Protein AF-A0A1F5BJM6-F1 (afdb_monomer)

Solvent-accessible surface area (backbone atoms only — not comparable to full-atom values): 9789 Å² total; per-residue (Å²): 134,66,75,64,65,57,52,57,53,40,72,77,40,45,69,63,51,51,52,54,52,51,51,49,53,51,54,50,51,50,47,44,58,73,49,53,46,55,55,54,49,52,53,50,52,52,50,51,51,52,50,52,52,54,53,50,51,51,50,54,52,48,42,51,52,53,30,50,52,44,41,51,50,38,50,50,51,45,52,52,52,51,51,50,54,31,52,77,68,65,59,52,54,70,67,47,68,73,43,70,90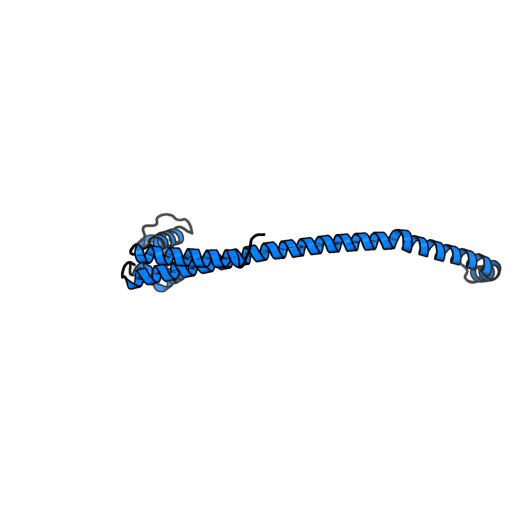,45,54,71,68,56,47,33,58,75,70,72,48,57,70,70,56,50,26,59,76,70,67,55,82,63,86,56,95,52,49,61,58,48,54,52,49,56,54,56,62,63,60,62,69,86,64,61,63,79,57,43,52,52,52,53,50,52,40,49,54,47,40,52,50,31,50,68,74,39,62,94,123

Sequence (173 aa):
MDQEHTKDWLKENWFKAGILISILIIAYSFYHVLVVKPEREAKREEAAKIEAQLVEEQRKTKAKEDLASCVTTAESNYSSIWFGECKARGLLSQWCIETENLDFQEYLTKLGIPEEEYKKQRGITDDKAFSAILDYFERKEDCSCSLPLAIADRKNESLKDAKDICYKQYPQN

Structure (mmCIF, N/CA/C/O backbone):
data_AF-A0A1F5BJM6-F1
#
_entry.id   AF-A0A1F5BJM6-F1
#
loop_
_atom_site.group_PDB
_atom_site.id
_atom_site.type_symbol
_atom_site.label_atom_id
_atom_site.label_alt_id
_atom_site.label_comp_id
_atom_site.label_asym_id
_atom_site.label_entity_id
_atom_site.label_seq_id
_atom_site.pdbx_PDB_ins_code
_atom_site.Cartn_x
_atom_site.Cartn_y
_atom_site.Cartn_z
_atom_site.occupancy
_atom_site.B_iso_or_equiv
_atom_site.auth_seq_id
_atom_site.auth_comp_id
_atom_site.auth_asym_id
_atom_site.auth_atom_id
_atom_site.pdbx_PDB_model_num
ATOM 1 N N . MET A 1 1 ? 57.641 23.420 -45.186 1.00 53.66 1 MET A N 1
ATOM 2 C CA . MET A 1 1 ? 57.188 22.254 -45.975 1.00 53.66 1 MET A CA 1
ATOM 3 C C . MET A 1 1 ? 56.446 22.834 -47.164 1.00 53.66 1 MET A C 1
ATOM 5 O O . MET A 1 1 ? 55.356 23.367 -46.985 1.00 53.66 1 MET A O 1
ATOM 9 N N . ASP A 1 2 ? 57.124 22.903 -48.308 1.00 59.62 2 ASP A N 1
ATOM 10 C CA . 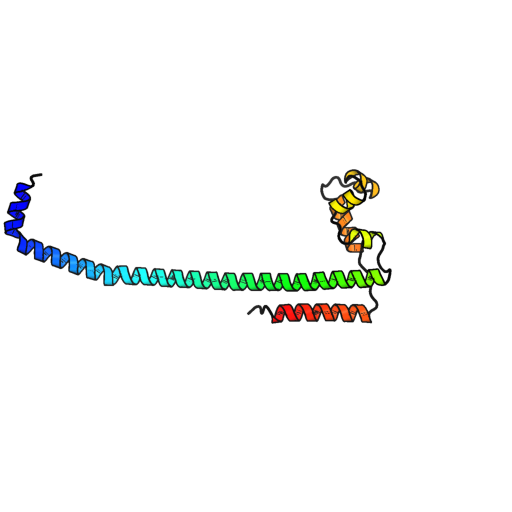ASP A 1 2 ? 56.781 23.828 -49.390 1.00 59.62 2 ASP A CA 1
ATOM 11 C C . ASP A 1 2 ? 55.524 23.408 -50.149 1.00 59.62 2 ASP A C 1
ATOM 13 O O . ASP A 1 2 ? 55.438 22.320 -50.718 1.00 59.62 2 ASP A O 1
ATOM 17 N N . GLN A 1 3 ? 54.543 24.310 -50.170 1.00 69.81 3 GLN A N 1
ATOM 18 C CA . GLN A 1 3 ? 53.288 24.140 -50.901 1.00 69.81 3 GLN A CA 1
ATOM 19 C C . GLN A 1 3 ? 53.468 24.132 -52.428 1.00 69.81 3 GLN A C 1
ATOM 21 O O . GLN A 1 3 ? 52.540 23.751 -53.139 1.00 69.81 3 GLN A O 1
ATOM 26 N N . GLU A 1 4 ? 54.615 24.572 -52.949 1.00 74.88 4 GLU A N 1
ATOM 27 C CA . GLU A 1 4 ? 54.896 24.548 -54.390 1.00 74.88 4 GLU A CA 1
ATOM 28 C C . GLU A 1 4 ? 55.310 23.149 -54.858 1.00 74.88 4 GLU A C 1
ATOM 30 O O . GLU A 1 4 ? 54.755 22.637 -55.828 1.00 74.88 4 GLU A O 1
ATOM 35 N N . HIS A 1 5 ? 56.158 22.456 -54.092 1.00 76.00 5 HIS A N 1
ATOM 36 C CA . HIS A 1 5 ? 56.631 21.114 -54.442 1.00 76.00 5 HIS A CA 1
ATOM 37 C C . HIS A 1 5 ? 55.506 20.061 -54.444 1.00 76.00 5 HIS A C 1
ATOM 39 O O . HIS A 1 5 ? 55.521 19.107 -55.223 1.00 76.00 5 HIS A O 1
ATOM 45 N N . THR A 1 6 ? 54.497 20.214 -53.583 1.00 78.38 6 THR A N 1
ATOM 46 C CA . THR A 1 6 ? 53.349 19.294 -53.555 1.00 78.38 6 THR A CA 1
ATOM 47 C C . THR A 1 6 ? 52.434 19.463 -54.764 1.00 78.38 6 THR A C 1
ATOM 49 O O . THR A 1 6 ? 51.854 18.477 -55.213 1.00 78.38 6 THR A O 1
ATOM 52 N N . LYS A 1 7 ? 52.324 20.673 -55.330 1.00 80.50 7 LYS A N 1
ATOM 53 C CA . LYS A 1 7 ? 51.464 20.956 -56.491 1.00 80.50 7 LYS A CA 1
ATOM 54 C C . LYS A 1 7 ? 52.014 20.359 -57.782 1.00 80.50 7 LYS A C 1
ATOM 56 O O . LYS A 1 7 ? 51.238 19.796 -58.556 1.00 80.50 7 LYS A O 1
ATOM 61 N N . ASP A 1 8 ? 53.321 20.448 -57.997 1.00 83.75 8 ASP A N 1
ATOM 62 C CA . ASP A 1 8 ? 53.945 19.930 -59.218 1.00 83.75 8 ASP A CA 1
ATOM 63 C C . ASP A 1 8 ? 53.960 18.399 -59.235 1.00 83.75 8 ASP A C 1
ATOM 65 O O . ASP A 1 8 ? 53.576 17.786 -60.232 1.00 83.75 8 ASP A O 1
ATOM 69 N N . TRP A 1 9 ? 54.232 17.772 -58.085 1.00 83.94 9 TRP A N 1
ATOM 70 C CA . TRP A 1 9 ? 54.107 16.321 -57.940 1.00 83.94 9 TRP A CA 1
ATOM 71 C C . TRP A 1 9 ? 52.673 15.828 -58.184 1.00 83.94 9 TRP A C 1
ATOM 73 O O . TRP A 1 9 ? 52.469 14.798 -58.838 1.00 83.94 9 TRP A O 1
ATOM 83 N N . LEU A 1 10 ? 51.670 16.570 -57.691 1.00 79.88 10 LEU A N 1
ATOM 84 C CA . LEU A 1 10 ? 50.263 16.223 -57.888 1.00 79.88 10 LEU A CA 1
ATOM 85 C C . LEU A 1 10 ? 49.875 16.299 -59.366 1.00 79.88 10 LEU A C 1
ATOM 87 O O . LEU A 1 10 ? 49.175 15.413 -59.835 1.00 79.88 10 LEU A O 1
ATOM 91 N N . LYS A 1 11 ? 50.337 17.311 -60.114 1.00 81.94 11 LYS A N 1
ATOM 92 C CA . LYS A 1 11 ? 50.052 17.443 -61.556 1.00 81.94 11 LYS A CA 1
ATOM 93 C C . LYS A 1 11 ? 50.625 16.295 -62.379 1.00 81.94 11 LYS A C 1
ATOM 95 O O . LYS A 1 11 ? 50.000 15.889 -63.351 1.00 81.94 11 LYS A O 1
ATOM 100 N N . GLU A 1 12 ? 51.777 15.759 -61.992 1.00 87.00 12 GLU A N 1
ATOM 101 C CA . GLU A 1 12 ? 52.404 14.641 -62.702 1.00 87.00 12 GLU A CA 1
ATOM 102 C C . GLU A 1 12 ? 51.776 13.285 -62.327 1.00 87.00 12 GLU A C 1
ATOM 104 O O . GLU A 1 12 ? 51.674 12.382 -63.157 1.00 87.00 12 GLU A O 1
ATOM 109 N N . ASN A 1 13 ? 51.279 13.148 -61.091 1.00 89.00 13 ASN A N 1
ATOM 110 C CA . ASN A 1 13 ? 50.770 11.881 -60.555 1.00 89.00 13 ASN A CA 1
ATOM 111 C C . ASN A 1 13 ? 49.256 11.860 -60.283 1.00 89.00 13 ASN A C 1
ATOM 113 O O . ASN A 1 13 ? 48.767 10.904 -59.677 1.00 89.00 13 ASN A O 1
ATOM 117 N N . TRP A 1 14 ? 48.493 12.857 -60.741 1.00 86.94 14 TRP A N 1
ATOM 118 C CA . TRP A 1 14 ? 47.072 13.023 -60.394 1.00 86.94 14 TRP A CA 1
ATOM 119 C C . TRP A 1 14 ? 46.220 11.791 -60.727 1.00 86.94 14 TRP A C 1
ATOM 121 O O . TRP A 1 14 ? 45.364 11.401 -59.937 1.00 86.94 14 TRP A O 1
ATOM 131 N N . PHE A 1 15 ? 46.493 11.127 -61.853 1.00 87.00 15 PHE A N 1
ATOM 132 C CA . PHE A 1 15 ? 45.783 9.914 -62.258 1.00 87.00 15 PHE A CA 1
ATOM 133 C C . PHE A 1 15 ? 46.062 8.736 -61.307 1.00 87.00 15 PHE A C 1
ATOM 135 O O . PHE A 1 15 ? 45.138 8.050 -60.872 1.00 87.00 15 PHE A O 1
ATOM 142 N N . LYS A 1 16 ? 47.327 8.540 -60.904 1.00 87.81 16 LYS A N 1
ATOM 143 C CA . LYS A 1 16 ? 47.724 7.503 -59.931 1.00 87.81 16 LYS A CA 1
ATOM 144 C C . LYS A 1 16 ? 47.150 7.792 -58.542 1.00 87.81 16 LYS A C 1
ATOM 146 O O . LYS A 1 16 ? 46.661 6.880 -57.878 1.00 87.81 16 LYS A O 1
ATOM 151 N N . ALA A 1 17 ? 47.160 9.060 -58.129 1.00 87.75 17 ALA A N 1
ATOM 152 C CA . ALA A 1 17 ? 46.529 9.505 -56.892 1.00 87.75 17 ALA A CA 1
ATOM 153 C C . ALA A 1 17 ? 45.008 9.256 -56.914 1.00 87.75 17 ALA A C 1
ATOM 155 O O . ALA A 1 17 ? 44.459 8.755 -55.935 1.00 87.75 17 ALA A O 1
ATOM 156 N N . GLY A 1 18 ? 44.339 9.510 -58.045 1.00 89.69 18 GLY A N 1
ATOM 157 C CA . GLY A 1 18 ? 42.912 9.236 -58.231 1.00 89.69 18 GLY A CA 1
ATOM 158 C C . GLY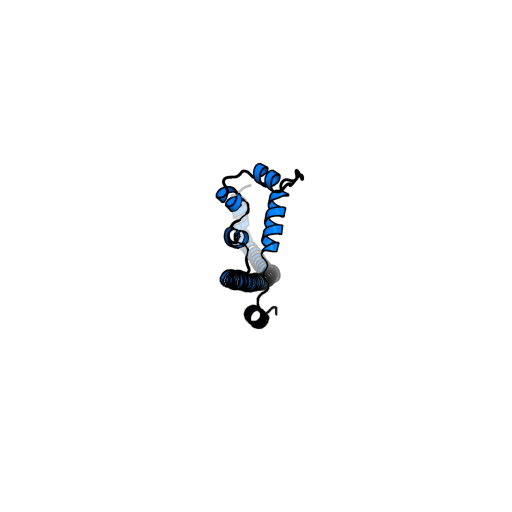 A 1 18 ? 42.552 7.752 -58.099 1.00 89.69 18 GLY A C 1
ATOM 159 O O . GLY A 1 18 ? 41.567 7.416 -57.437 1.00 89.69 18 GLY A O 1
ATOM 160 N N . ILE A 1 19 ? 43.373 6.851 -58.654 1.00 90.75 19 ILE A N 1
ATOM 161 C CA . ILE A 1 19 ? 43.189 5.396 -58.503 1.00 90.75 19 ILE A CA 1
ATOM 162 C C . ILE A 1 19 ? 43.343 4.975 -57.035 1.00 90.75 19 ILE A C 1
ATOM 164 O O . ILE A 1 19 ? 42.493 4.252 -56.517 1.00 90.75 19 ILE A O 1
ATOM 168 N N . LEU A 1 20 ? 44.382 5.455 -56.343 1.00 91.88 20 LEU A N 1
ATOM 169 C CA . LEU A 1 20 ? 44.606 5.137 -54.926 1.00 91.88 20 LEU A CA 1
ATOM 170 C C . LEU A 1 20 ? 43.449 5.610 -54.039 1.00 91.88 20 LEU A C 1
ATOM 172 O O . LEU A 1 20 ? 42.963 4.848 -53.206 1.00 91.88 20 LEU A O 1
ATOM 176 N N . ILE A 1 21 ? 42.961 6.834 -54.253 1.00 91.56 21 ILE A N 1
ATOM 177 C CA . ILE A 1 21 ? 41.802 7.369 -53.527 1.00 91.56 21 ILE A CA 1
ATOM 178 C C . ILE A 1 21 ? 40.554 6.523 -53.808 1.00 91.56 21 ILE A C 1
ATOM 180 O O . ILE A 1 21 ? 39.817 6.196 -52.880 1.00 91.56 21 ILE A O 1
ATOM 184 N N . SER A 1 22 ? 40.342 6.105 -55.058 1.00 93.00 22 SER A N 1
ATOM 185 C CA . SER A 1 22 ? 39.198 5.259 -55.426 1.00 93.00 22 SER A CA 1
ATOM 186 C C . SER A 1 22 ? 39.233 3.908 -54.704 1.00 93.00 22 SER A C 1
ATOM 188 O O . SER A 1 22 ? 38.217 3.476 -54.161 1.00 93.00 22 SER A O 1
ATOM 190 N N . ILE A 1 23 ? 40.405 3.270 -54.619 1.00 93.88 23 ILE A N 1
ATOM 191 C CA . ILE A 1 23 ? 40.586 2.010 -53.878 1.00 93.88 23 ILE A CA 1
ATOM 192 C C . ILE A 1 23 ? 40.318 2.214 -52.381 1.00 93.88 23 ILE A C 1
ATOM 194 O O . ILE A 1 23 ? 39.639 1.389 -51.771 1.00 93.88 23 ILE A O 1
ATOM 198 N N . LEU A 1 24 ? 40.788 3.318 -51.792 1.00 93.12 24 LEU A N 1
ATOM 199 C CA . LEU A 1 24 ? 40.543 3.630 -50.380 1.00 93.12 24 LEU A CA 1
ATOM 200 C C . LEU A 1 24 ? 39.057 3.863 -50.082 1.00 93.12 24 LEU A C 1
ATOM 202 O O . LEU A 1 24 ? 38.557 3.360 -49.079 1.00 93.12 24 LEU A O 1
ATOM 206 N N . ILE A 1 25 ? 38.334 4.569 -50.958 1.00 94.25 25 ILE A N 1
ATOM 207 C CA . ILE A 1 25 ? 36.886 4.788 -50.812 1.00 94.25 25 ILE A CA 1
ATOM 208 C C . ILE A 1 25 ? 36.129 3.458 -50.894 1.00 94.25 25 ILE A C 1
ATOM 210 O O . ILE A 1 25 ? 35.231 3.208 -50.085 1.00 94.25 25 ILE A O 1
ATOM 214 N N . ILE A 1 26 ? 36.500 2.587 -51.839 1.00 93.69 26 ILE A N 1
ATOM 215 C CA . ILE A 1 26 ? 35.901 1.256 -51.978 1.00 93.69 26 ILE A CA 1
ATOM 216 C C . ILE A 1 26 ? 36.181 0.422 -50.721 1.00 93.69 26 ILE A C 1
ATOM 218 O O . ILE A 1 26 ? 35.240 -0.077 -50.105 1.00 93.69 26 ILE A O 1
ATOM 222 N N . ALA A 1 27 ? 37.439 0.333 -50.279 1.00 92.38 27 ALA A N 1
ATOM 223 C CA . ALA A 1 27 ? 37.821 -0.411 -49.078 1.00 92.38 27 ALA A CA 1
ATOM 224 C C . ALA A 1 27 ? 37.103 0.103 -47.816 1.00 92.38 27 ALA A C 1
ATOM 226 O O . ALA A 1 27 ? 36.587 -0.693 -47.031 1.00 92.38 27 ALA A O 1
ATOM 227 N N . TYR A 1 28 ? 36.996 1.425 -47.652 1.00 92.62 28 TYR A N 1
ATOM 228 C CA . TYR A 1 28 ? 36.260 2.050 -46.552 1.00 92.62 28 TYR A CA 1
ATOM 229 C C . TYR A 1 28 ? 34.764 1.711 -46.591 1.00 92.62 28 TYR A C 1
ATOM 231 O O . TYR A 1 28 ? 34.171 1.374 -45.565 1.00 92.62 28 TYR A O 1
ATOM 239 N N . SER A 1 29 ? 34.159 1.743 -47.780 1.00 90.75 29 SER A N 1
ATOM 240 C CA . SER A 1 29 ? 32.747 1.400 -47.971 1.00 90.75 29 SER A CA 1
ATOM 241 C C . SER A 1 29 ? 32.477 -0.064 -47.613 1.00 90.75 29 SER A C 1
ATOM 243 O O . SER A 1 29 ? 31.525 -0.351 -46.886 1.00 90.75 29 SER A O 1
ATOM 245 N N . PHE A 1 30 ? 33.346 -0.987 -48.043 1.00 93.06 30 PHE A N 1
ATOM 246 C CA . PHE A 1 30 ? 33.259 -2.402 -47.671 1.00 93.06 30 PHE A CA 1
ATOM 247 C C . PHE A 1 30 ? 33.429 -2.618 -46.166 1.00 93.06 30 PHE A C 1
ATOM 249 O O . PHE A 1 30 ? 32.622 -3.328 -45.572 1.00 93.06 30 PHE A O 1
ATOM 256 N N . TYR A 1 31 ? 34.406 -1.967 -45.526 1.00 92.12 31 TYR A N 1
ATOM 257 C CA . TYR A 1 31 ? 34.579 -2.030 -44.071 1.00 92.12 31 TYR A CA 1
ATOM 258 C C . TYR A 1 31 ? 33.325 -1.547 -43.326 1.00 92.12 31 TYR A C 1
ATOM 260 O O . TYR A 1 31 ? 32.840 -2.202 -42.402 1.00 92.12 31 TYR A O 1
ATOM 268 N N . HIS A 1 32 ? 32.740 -0.430 -43.759 1.00 90.44 32 HIS A N 1
ATOM 269 C CA . HIS A 1 32 ? 31.557 0.117 -43.108 1.00 90.44 32 HIS A CA 1
ATOM 270 C C . HIS A 1 32 ? 30.317 -0.776 -43.297 1.00 90.44 32 HIS A C 1
ATOM 272 O O . HIS A 1 32 ? 29.483 -0.876 -42.393 1.00 90.44 32 HIS A O 1
ATOM 278 N N . VAL A 1 33 ? 30.170 -1.423 -44.456 1.00 90.06 33 VAL A N 1
ATOM 279 C CA . VAL A 1 33 ? 29.039 -2.323 -44.731 1.00 90.06 33 VAL A CA 1
ATOM 280 C C . VAL A 1 33 ? 29.204 -3.673 -44.032 1.00 90.06 33 VAL A C 1
ATOM 282 O O . VAL A 1 33 ? 28.235 -4.159 -43.460 1.00 90.06 33 VAL A O 1
ATOM 285 N N . LEU A 1 34 ? 30.403 -4.259 -44.047 1.00 89.44 34 LEU A N 1
ATOM 286 C CA . LEU A 1 34 ? 30.639 -5.611 -43.530 1.00 89.44 34 LEU A CA 1
ATOM 287 C C . LEU A 1 34 ? 30.903 -5.661 -42.022 1.00 89.44 34 LEU A C 1
ATOM 289 O O . LEU A 1 34 ? 30.639 -6.690 -41.413 1.00 89.44 34 LEU A O 1
ATOM 293 N N . VAL A 1 35 ? 31.419 -4.585 -41.420 1.00 86.69 35 VAL A N 1
ATOM 294 C CA . VAL A 1 35 ? 31.812 -4.577 -39.999 1.00 86.69 35 VAL A CA 1
ATOM 295 C C . VAL A 1 35 ? 30.933 -3.628 -39.188 1.00 86.69 35 VAL A C 1
ATOM 297 O O . VAL A 1 35 ? 30.271 -4.042 -38.241 1.00 86.69 35 VAL A O 1
ATOM 300 N N . VAL A 1 36 ? 30.859 -2.353 -39.584 1.00 87.19 36 VAL A N 1
ATOM 301 C CA . VAL A 1 36 ? 30.218 -1.316 -38.751 1.00 87.19 36 VAL A CA 1
ATOM 302 C C . VAL A 1 36 ? 28.693 -1.445 -38.713 1.00 87.19 36 VAL A C 1
ATOM 304 O O . VAL A 1 36 ? 28.086 -1.262 -37.657 1.00 87.19 36 VAL A O 1
ATOM 307 N N . LYS A 1 37 ? 28.046 -1.726 -39.852 1.00 83.94 37 LYS A N 1
ATOM 308 C CA . LYS A 1 37 ? 26.585 -1.914 -39.905 1.00 83.94 37 LYS A CA 1
ATOM 309 C C . LYS A 1 37 ? 26.093 -3.076 -39.027 1.00 83.94 37 LYS A C 1
ATOM 311 O O . LYS A 1 37 ? 25.265 -2.792 -38.161 1.00 83.94 37 LYS A O 1
ATOM 316 N N . PRO A 1 38 ? 26.594 -4.320 -39.173 1.00 85.50 38 PRO A N 1
ATOM 317 C CA . PRO A 1 38 ? 26.095 -5.435 -38.370 1.00 85.50 38 PRO A CA 1
ATOM 318 C C . PRO A 1 38 ? 26.367 -5.252 -36.872 1.00 85.50 38 PRO A C 1
ATOM 320 O O . PRO A 1 38 ? 25.505 -5.572 -36.062 1.00 85.50 38 PRO A O 1
ATOM 323 N N . GLU A 1 39 ? 27.502 -4.659 -36.479 1.00 88.62 39 GLU A N 1
ATOM 324 C CA . GLU A 1 39 ? 27.775 -4.361 -35.065 1.00 88.62 39 GLU A CA 1
ATOM 325 C C . GLU A 1 39 ? 26.770 -3.351 -34.483 1.00 88.62 39 GLU A C 1
ATOM 327 O O . GLU A 1 39 ? 26.285 -3.510 -33.361 1.00 88.62 39 GLU A O 1
ATOM 332 N N . ARG A 1 40 ? 26.419 -2.306 -35.244 1.00 85.06 40 ARG A N 1
ATOM 333 C CA . ARG A 1 40 ? 25.406 -1.327 -34.818 1.00 85.06 40 ARG A CA 1
ATOM 334 C C . ARG A 1 40 ? 24.013 -1.936 -34.733 1.00 85.06 40 ARG A C 1
ATOM 336 O O . ARG A 1 40 ? 23.260 -1.563 -33.838 1.00 85.06 40 ARG A O 1
ATOM 343 N N . GLU A 1 41 ? 23.660 -2.821 -35.657 1.00 90.62 41 GLU A N 1
ATOM 344 C CA . GLU A 1 41 ? 22.372 -3.519 -35.644 1.00 90.62 41 GLU A CA 1
ATOM 345 C C . GLU A 1 41 ? 22.277 -4.479 -34.456 1.00 90.62 41 GLU A C 1
ATOM 347 O O . GLU A 1 41 ? 21.300 -4.403 -33.716 1.00 90.62 41 GLU A O 1
ATOM 352 N N . ALA A 1 42 ? 23.328 -5.257 -34.177 1.00 90.75 42 ALA A N 1
ATOM 353 C CA . ALA A 1 42 ? 23.392 -6.126 -33.001 1.00 90.75 42 ALA A CA 1
ATOM 354 C C . ALA A 1 42 ? 23.232 -5.339 -31.688 1.00 90.75 42 ALA A C 1
ATOM 356 O O . ALA A 1 42 ? 22.427 -5.714 -30.838 1.00 90.75 42 ALA A O 1
ATOM 357 N N . LYS A 1 43 ? 23.914 -4.191 -31.548 1.00 91.44 43 LYS A N 1
ATOM 358 C CA . LYS A 1 43 ? 23.766 -3.313 -30.370 1.00 91.44 43 LYS A CA 1
ATOM 359 C C . LYS A 1 43 ? 22.361 -2.727 -30.237 1.00 91.44 43 LYS A C 1
ATOM 361 O O . LYS A 1 43 ? 21.877 -2.550 -29.124 1.00 91.44 43 LYS A O 1
ATOM 366 N N . ARG A 1 44 ? 21.700 -2.402 -31.353 1.00 89.94 44 ARG A N 1
ATOM 367 C CA . ARG A 1 44 ? 20.309 -1.923 -31.340 1.00 89.94 44 ARG A CA 1
ATOM 368 C C . ARG A 1 44 ? 19.340 -3.028 -30.947 1.00 89.94 44 ARG A C 1
ATOM 370 O O . ARG A 1 44 ? 18.412 -2.757 -30.197 1.00 89.94 44 ARG A O 1
ATOM 377 N N . GLU A 1 45 ? 19.553 -4.246 -31.433 1.00 93.06 45 GLU A N 1
ATOM 378 C CA . GLU A 1 45 ? 18.733 -5.397 -31.062 1.00 93.06 45 GLU A CA 1
ATOM 379 C C . GLU A 1 45 ? 18.899 -5.742 -29.577 1.00 93.06 45 GLU A C 1
ATOM 381 O O . GLU A 1 45 ? 17.910 -5.974 -28.887 1.00 93.06 45 GLU A O 1
ATOM 386 N N . GLU A 1 46 ? 20.129 -5.717 -29.059 1.00 94.31 46 GLU A N 1
ATOM 387 C CA . GLU A 1 46 ? 20.406 -5.907 -27.633 1.00 94.31 46 GLU A CA 1
ATOM 388 C C . GLU A 1 46 ? 19.755 -4.809 -26.782 1.00 94.31 46 GLU A C 1
ATOM 390 O O . GLU A 1 46 ? 19.044 -5.119 -25.829 1.00 94.31 46 GLU A O 1
ATOM 395 N N . ALA A 1 47 ? 19.902 -3.538 -27.170 1.00 93.38 47 ALA A N 1
ATOM 396 C CA . ALA A 1 47 ? 19.248 -2.426 -26.484 1.00 93.38 47 ALA A CA 1
ATOM 397 C C . ALA A 1 47 ? 17.715 -2.559 -26.495 1.00 93.38 47 ALA A C 1
ATOM 399 O O . ALA A 1 47 ? 17.085 -2.365 -25.460 1.00 93.38 47 ALA A O 1
ATOM 400 N N . ALA A 1 48 ? 17.119 -2.958 -27.625 1.00 94.81 48 ALA A N 1
ATOM 401 C CA . ALA A 1 48 ? 15.679 -3.185 -27.729 1.00 94.81 48 ALA A CA 1
ATOM 402 C C . ALA A 1 48 ? 15.209 -4.368 -26.865 1.00 94.81 48 ALA A C 1
ATOM 404 O O . ALA A 1 48 ? 14.133 -4.301 -26.274 1.00 94.81 48 ALA A O 1
ATOM 405 N N . LYS A 1 49 ? 16.008 -5.440 -26.751 1.00 95.44 49 LYS A N 1
ATOM 406 C CA . LYS A 1 49 ? 15.721 -6.566 -25.845 1.00 95.44 49 LYS A CA 1
ATOM 407 C C . LYS A 1 49 ? 15.775 -6.135 -24.382 1.00 95.44 49 LYS A C 1
ATOM 409 O O . LYS A 1 49 ? 14.873 -6.487 -23.630 1.00 95.44 49 LYS A O 1
ATOM 414 N N . ILE A 1 50 ? 16.788 -5.360 -23.996 1.00 95.00 50 ILE A N 1
ATOM 415 C CA . ILE A 1 50 ? 16.920 -4.819 -22.635 1.00 95.00 50 ILE A CA 1
ATOM 416 C C . ILE A 1 50 ? 15.750 -3.883 -22.320 1.00 95.00 50 ILE A C 1
ATOM 418 O O . ILE A 1 50 ? 15.141 -3.999 -21.262 1.00 95.00 50 ILE A O 1
ATOM 422 N N . GLU A 1 51 ? 15.394 -2.987 -23.241 1.00 94.75 51 GLU A N 1
ATOM 423 C CA . GLU A 1 51 ? 14.262 -2.074 -23.072 1.00 94.75 51 GLU A CA 1
ATOM 424 C C . GLU A 1 51 ? 12.938 -2.839 -22.943 1.00 94.75 51 GLU A C 1
ATOM 426 O O . GLU A 1 51 ? 12.155 -2.565 -22.037 1.00 94.75 51 GLU A O 1
ATOM 431 N N . ALA A 1 52 ? 12.708 -3.852 -23.784 1.00 94.44 52 ALA A N 1
ATOM 432 C CA . ALA A 1 52 ? 11.522 -4.699 -23.693 1.00 94.44 52 ALA A CA 1
ATOM 433 C C . ALA A 1 52 ? 11.450 -5.455 -22.355 1.00 94.44 52 ALA A C 1
ATOM 435 O O . ALA A 1 52 ? 10.384 -5.491 -21.741 1.00 94.44 52 ALA A O 1
ATOM 436 N N . GLN A 1 53 ? 12.576 -6.001 -21.877 1.00 94.50 53 GLN A N 1
ATOM 437 C CA . GLN A 1 53 ? 12.660 -6.649 -20.564 1.00 94.50 53 GLN A CA 1
ATOM 438 C C . GLN A 1 53 ? 12.364 -5.666 -19.428 1.00 94.50 53 GLN A C 1
ATOM 440 O O . GLN A 1 53 ? 11.557 -5.974 -18.554 1.00 94.50 53 GLN A O 1
ATOM 445 N N . LEU A 1 54 ? 12.942 -4.462 -19.470 1.00 95.62 54 LEU A N 1
ATOM 446 C CA . LEU A 1 54 ? 12.708 -3.423 -18.467 1.00 95.62 54 LEU A CA 1
ATOM 447 C C . LEU A 1 54 ? 11.230 -3.002 -18.431 1.00 95.62 54 LEU A C 1
ATOM 449 O O . LEU A 1 54 ? 10.642 -2.870 -17.359 1.00 95.62 54 LEU A O 1
ATOM 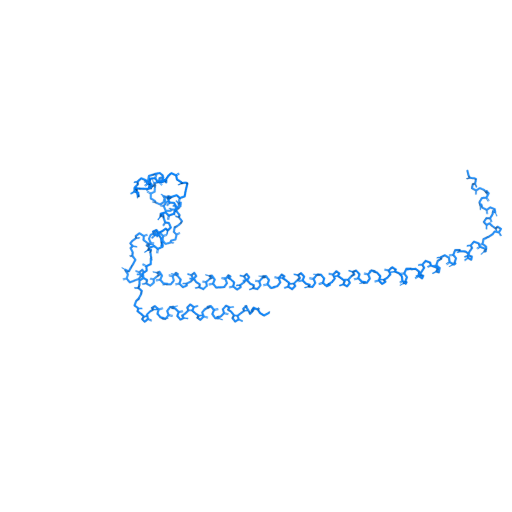453 N N . VAL A 1 55 ? 10.611 -2.816 -19.600 1.00 95.25 55 VAL A N 1
ATOM 454 C CA . VAL A 1 55 ? 9.186 -2.470 -19.712 1.00 95.25 55 VAL A CA 1
ATOM 455 C C . VAL A 1 55 ? 8.303 -3.605 -19.192 1.00 95.25 55 VAL A C 1
ATOM 457 O O . VAL A 1 55 ? 7.300 -3.344 -18.525 1.00 95.25 55 VAL A O 1
ATOM 460 N N . GLU A 1 56 ? 8.650 -4.863 -19.467 1.00 93.50 56 GLU A N 1
ATOM 461 C CA . GLU A 1 56 ? 7.918 -6.019 -18.947 1.00 93.50 56 GLU A CA 1
ATOM 462 C C . GLU A 1 56 ? 8.029 -6.123 -17.418 1.00 93.50 56 GLU A C 1
ATOM 464 O O . GLU A 1 56 ? 7.013 -6.298 -16.741 1.00 93.50 56 GLU A O 1
ATOM 469 N N . GLU A 1 57 ? 9.227 -5.951 -16.853 1.00 93.25 57 GLU A N 1
ATOM 470 C CA . GLU A 1 57 ? 9.430 -5.922 -15.401 1.00 93.25 57 GLU A CA 1
ATOM 471 C C . GLU A 1 57 ? 8.666 -4.774 -14.740 1.00 93.25 57 GLU A C 1
ATOM 473 O O . GLU A 1 57 ? 7.982 -4.988 -13.739 1.00 93.25 57 GLU A O 1
ATOM 478 N N . GLN A 1 58 ? 8.699 -3.573 -15.324 1.00 93.81 58 GLN A N 1
ATOM 479 C CA . GLN A 1 58 ? 7.928 -2.432 -14.828 1.00 93.81 58 GLN A CA 1
ATOM 480 C C . GLN A 1 58 ? 6.425 -2.715 -14.831 1.00 93.81 58 GLN A C 1
ATOM 482 O O . GLN A 1 58 ? 5.737 -2.386 -13.865 1.00 93.81 58 GLN A O 1
ATOM 487 N N . ARG A 1 59 ? 5.901 -3.359 -15.882 1.00 90.75 59 ARG A N 1
ATOM 488 C CA . ARG A 1 59 ? 4.488 -3.766 -15.934 1.00 90.75 59 ARG A CA 1
ATOM 489 C C . ARG A 1 59 ? 4.148 -4.774 -14.840 1.00 90.75 59 ARG A C 1
ATOM 491 O O . ARG A 1 59 ? 3.115 -4.615 -14.196 1.00 90.75 59 ARG A O 1
ATOM 498 N N . LYS A 1 60 ? 5.009 -5.767 -14.599 1.00 92.00 60 LYS A N 1
ATOM 499 C CA . LYS A 1 60 ? 4.817 -6.762 -13.529 1.00 92.00 60 LYS A CA 1
ATOM 500 C C . LYS A 1 60 ? 4.856 -6.122 -12.143 1.00 92.00 60 LYS A C 1
ATOM 502 O O . LYS A 1 60 ? 4.004 -6.426 -11.314 1.00 92.00 60 LYS A O 1
ATOM 507 N N . THR A 1 61 ? 5.807 -5.225 -11.894 1.00 93.00 61 THR A N 1
ATOM 508 C CA . THR A 1 61 ? 5.910 -4.495 -10.622 1.00 93.00 61 THR A CA 1
ATOM 509 C C . THR A 1 61 ? 4.683 -3.623 -10.397 1.00 93.00 61 THR A C 1
ATOM 511 O O . THR A 1 61 ? 4.043 -3.739 -9.356 1.00 93.00 61 THR A O 1
ATOM 514 N N . LYS A 1 62 ? 4.274 -2.853 -11.409 1.00 94.31 62 LYS A N 1
ATOM 515 C CA . LYS A 1 62 ? 3.073 -2.022 -11.325 1.00 94.31 62 LYS A CA 1
ATOM 516 C C . LYS A 1 62 ? 1.809 -2.850 -11.074 1.00 94.31 62 LYS A C 1
ATOM 518 O O . LYS A 1 62 ? 1.017 -2.498 -10.215 1.00 94.31 62 LYS A O 1
ATOM 523 N N . ALA A 1 63 ? 1.644 -3.987 -11.753 1.00 93.94 63 ALA A N 1
ATOM 524 C CA . ALA A 1 63 ? 0.502 -4.872 -11.518 1.00 93.94 63 ALA A CA 1
ATOM 525 C C . ALA A 1 63 ? 0.462 -5.425 -10.079 1.00 93.94 63 ALA A C 1
ATOM 527 O O . ALA A 1 63 ? -0.618 -5.595 -9.515 1.00 93.94 63 ALA A O 1
ATOM 528 N N . LYS A 1 64 ? 1.624 -5.688 -9.465 1.00 95.38 64 LYS A N 1
ATOM 529 C CA . LYS A 1 64 ? 1.716 -6.094 -8.053 1.00 95.38 64 LYS A CA 1
ATOM 530 C C . LYS A 1 64 ? 1.357 -4.956 -7.102 1.00 95.38 64 LYS A C 1
ATOM 532 O O . LYS A 1 64 ? 0.637 -5.194 -6.137 1.00 95.38 64 LYS A O 1
ATOM 537 N N . GLU A 1 65 ? 1.845 -3.748 -7.368 1.00 96.44 65 GLU A N 1
ATOM 538 C CA . GLU A 1 65 ? 1.511 -2.551 -6.587 1.00 96.44 65 GLU A CA 1
ATOM 539 C C . GLU A 1 65 ? 0.013 -2.234 -6.671 1.00 96.44 65 GLU A C 1
ATOM 541 O O . GLU A 1 65 ? -0.632 -2.029 -5.642 1.00 96.44 65 GLU A O 1
ATOM 546 N N . ASP A 1 66 ? -0.560 -2.280 -7.875 1.00 96.69 66 ASP A N 1
ATOM 547 C CA . ASP A 1 66 ? -1.984 -2.044 -8.111 1.00 96.69 66 ASP A CA 1
ATOM 548 C C . ASP A 1 66 ? -2.850 -3.112 -7.411 1.00 96.69 66 ASP A C 1
ATOM 550 O O . ASP A 1 66 ? -3.853 -2.777 -6.772 1.00 96.69 66 ASP A O 1
ATOM 554 N N . LEU A 1 67 ? -2.438 -4.390 -7.448 1.00 97.38 67 LEU A N 1
ATOM 555 C CA . LEU A 1 67 ? -3.095 -5.459 -6.690 1.00 97.38 67 LEU A CA 1
ATOM 556 C C . LEU A 1 67 ? -3.033 -5.199 -5.181 1.00 97.38 67 LEU A C 1
ATOM 558 O O . LEU A 1 67 ? -4.061 -5.284 -4.508 1.00 97.38 67 LEU A O 1
ATOM 562 N N . ALA A 1 68 ? -1.846 -4.900 -4.648 1.00 97.81 68 ALA A N 1
ATOM 563 C CA . ALA A 1 68 ? -1.658 -4.647 -3.223 1.00 97.81 68 ALA A CA 1
ATOM 564 C C . ALA A 1 68 ? -2.528 -3.471 -2.761 1.00 97.81 68 ALA A C 1
ATOM 566 O O . ALA A 1 68 ? -3.271 -3.601 -1.792 1.00 97.81 68 ALA A O 1
ATOM 567 N N . SER A 1 69 ? -2.522 -2.371 -3.517 1.00 97.81 69 SER A N 1
ATOM 568 C CA . SER A 1 69 ? -3.362 -1.196 -3.270 1.00 97.81 69 SER A CA 1
ATOM 569 C C . SER A 1 69 ? -4.859 -1.534 -3.271 1.00 97.81 69 SER A C 1
ATOM 571 O O . SER A 1 69 ? -5.597 -1.125 -2.368 1.00 97.81 69 SER A O 1
ATOM 573 N N . CYS A 1 70 ? -5.315 -2.343 -4.235 1.00 98.31 70 CYS A N 1
ATOM 574 C CA . CYS A 1 70 ? -6.701 -2.812 -4.295 1.00 98.31 70 CYS A CA 1
ATOM 575 C C . CYS A 1 70 ? -7.084 -3.628 -3.049 1.00 98.31 70 CYS A C 1
ATOM 577 O O . CYS A 1 70 ? -8.108 -3.355 -2.419 1.00 98.31 70 CYS A O 1
ATOM 579 N N . VAL A 1 71 ? -6.240 -4.588 -2.651 1.00 98.19 71 VAL A N 1
ATOM 580 C CA . VAL A 1 71 ? -6.475 -5.433 -1.469 1.00 98.19 71 VAL A CA 1
ATOM 581 C C . VAL A 1 71 ? -6.483 -4.600 -0.187 1.00 98.19 71 VAL A C 1
ATOM 583 O O . VAL A 1 71 ? -7.411 -4.732 0.609 1.00 98.19 71 VAL A O 1
ATOM 586 N N . THR A 1 72 ? -5.520 -3.693 -0.012 1.00 97.81 72 THR A N 1
ATOM 587 C CA . THR A 1 72 ? -5.465 -2.788 1.146 1.00 97.81 72 THR A CA 1
ATOM 588 C C . THR A 1 72 ? -6.700 -1.890 1.221 1.00 97.81 72 THR A C 1
ATOM 590 O O . THR A 1 72 ? -7.242 -1.672 2.303 1.00 97.81 72 THR A O 1
ATOM 593 N N . THR A 1 73 ? -7.203 -1.414 0.080 1.00 97.62 73 THR A N 1
ATOM 594 C CA . THR A 1 73 ? -8.445 -0.629 0.022 1.00 97.62 73 THR A CA 1
ATOM 595 C C . THR A 1 73 ? -9.652 -1.465 0.453 1.00 97.62 73 THR A C 1
ATOM 597 O O . THR A 1 73 ? -10.483 -0.997 1.233 1.00 97.62 73 THR A O 1
ATOM 600 N N . ALA A 1 74 ? -9.748 -2.717 -0.005 1.00 97.94 74 ALA A N 1
ATOM 601 C CA . ALA A 1 74 ? -10.810 -3.633 0.409 1.00 97.94 74 ALA A CA 1
ATOM 602 C C . ALA A 1 74 ? -10.776 -3.909 1.924 1.00 97.94 74 ALA A C 1
ATOM 604 O O . ALA A 1 74 ? -11.818 -3.880 2.579 1.00 97.94 74 ALA A O 1
ATOM 605 N N . GLU A 1 75 ? -9.587 -4.117 2.493 1.00 97.38 75 GLU A N 1
ATOM 606 C CA . GLU A 1 75 ? -9.394 -4.330 3.932 1.00 97.38 75 GLU A CA 1
ATOM 607 C C . GLU A 1 75 ? -9.717 -3.082 4.756 1.00 97.38 75 GLU A C 1
ATOM 609 O O . GLU A 1 75 ? -10.413 -3.181 5.764 1.00 97.38 75 GLU A O 1
ATOM 614 N N . SER A 1 76 ? -9.279 -1.903 4.311 1.00 94.81 76 SER A N 1
ATOM 615 C CA . SER A 1 76 ? -9.591 -0.631 4.971 1.00 94.81 76 SER A CA 1
ATOM 616 C C . SER A 1 76 ? -11.100 -0.368 4.998 1.00 94.81 76 SER A C 1
ATOM 618 O O . SER A 1 76 ? -11.663 -0.072 6.056 1.00 94.81 76 SER A O 1
ATOM 620 N N . ASN A 1 77 ? -11.779 -0.578 3.865 1.00 95.62 77 ASN A N 1
ATOM 621 C CA . ASN A 1 77 ? -13.233 -0.459 3.772 1.00 95.62 77 ASN A CA 1
ATOM 622 C C . ASN A 1 77 ? -13.944 -1.457 4.693 1.00 95.62 77 ASN A C 1
ATOM 624 O O . ASN A 1 77 ? -14.880 -1.084 5.401 1.00 95.62 77 ASN A O 1
ATOM 628 N N . TYR A 1 78 ? -13.496 -2.715 4.712 1.00 95.94 78 TYR A N 1
ATOM 629 C CA . TYR A 1 78 ? -14.031 -3.730 5.616 1.00 95.94 78 TYR A CA 1
ATOM 630 C C . TYR A 1 78 ? -13.882 -3.315 7.083 1.00 95.94 78 TYR A C 1
ATOM 632 O O . TYR A 1 78 ? -14.873 -3.337 7.813 1.00 95.94 78 TYR A O 1
ATOM 640 N N . SER A 1 79 ? -12.692 -2.875 7.499 1.00 93.38 79 SER A N 1
ATOM 641 C CA . SER A 1 79 ? -12.420 -2.438 8.872 1.00 93.38 79 SER A CA 1
ATOM 642 C C . SER A 1 79 ? -13.281 -1.240 9.274 1.00 93.38 79 SER A C 1
ATOM 644 O O . SER A 1 79 ? -13.867 -1.250 10.355 1.00 93.38 79 SER A O 1
ATOM 646 N N . SER A 1 80 ? -13.441 -0.248 8.391 1.00 93.00 80 SER A N 1
ATOM 647 C CA . SER A 1 80 ? -14.310 0.913 8.635 1.00 93.00 80 SER A CA 1
ATOM 648 C C . SER A 1 80 ? -15.782 0.509 8.782 1.00 93.00 80 SER A C 1
ATOM 650 O O . SER A 1 80 ? -16.466 0.934 9.716 1.00 93.00 80 SER A O 1
ATOM 652 N N . ILE A 1 81 ? -16.277 -0.375 7.910 1.00 94.75 81 ILE A N 1
ATOM 653 C CA . ILE A 1 81 ? -17.650 -0.890 7.995 1.00 94.75 81 ILE A CA 1
ATOM 654 C C . ILE A 1 81 ? -17.844 -1.708 9.277 1.00 94.75 81 ILE A C 1
ATOM 656 O O . ILE A 1 81 ? -18.872 -1.565 9.939 1.00 94.75 81 ILE A O 1
ATOM 660 N N . TRP A 1 82 ? -16.880 -2.559 9.633 1.00 95.50 82 TRP A N 1
ATOM 661 C CA . TRP A 1 82 ? -16.917 -3.358 10.858 1.00 95.50 82 TRP A CA 1
ATOM 662 C C . TRP A 1 82 ? -16.986 -2.463 12.096 1.00 95.50 82 TRP A C 1
ATOM 664 O O . TRP A 1 82 ? -17.875 -2.628 12.933 1.00 95.50 82 TRP A O 1
ATOM 674 N N . PHE A 1 83 ? -16.105 -1.464 12.169 1.00 94.56 83 PHE A N 1
ATOM 675 C CA . PHE A 1 83 ? -16.098 -0.472 13.236 1.00 94.56 83 PHE A CA 1
ATOM 676 C C . PHE A 1 83 ? -17.438 0.271 13.320 1.00 94.56 83 PHE A C 1
ATOM 678 O O . PHE A 1 83 ? -18.022 0.382 14.400 1.00 94.56 83 PHE A O 1
ATOM 685 N N . GLY A 1 84 ? -17.983 0.708 12.180 1.00 94.31 84 GLY A N 1
ATOM 686 C CA . GLY A 1 84 ? -19.285 1.372 12.101 1.00 94.31 84 GLY A CA 1
ATOM 687 C C . GLY A 1 84 ? -20.443 0.514 12.625 1.00 94.31 84 GLY A C 1
ATOM 688 O O . GLY A 1 84 ? -21.286 1.009 13.375 1.00 94.31 84 GLY A O 1
ATOM 689 N N . GLU A 1 85 ? -20.470 -0.780 12.298 1.00 96.19 85 GLU A N 1
ATOM 690 C CA . GLU A 1 85 ? -21.470 -1.726 12.818 1.00 96.19 85 GLU A CA 1
ATOM 691 C C . GLU A 1 85 ? -21.344 -1.901 14.334 1.00 96.19 85 GLU A C 1
ATOM 693 O O . GLU A 1 85 ? -22.347 -1.914 15.053 1.00 96.19 85 GLU A O 1
ATOM 698 N N . CYS A 1 86 ? -20.117 -1.995 14.842 1.00 95.75 86 CYS A N 1
ATOM 699 C CA . CYS A 1 86 ? -19.882 -2.094 16.275 1.00 95.75 86 CYS A CA 1
ATOM 700 C C . CYS A 1 86 ? -20.277 -0.821 17.019 1.00 95.75 86 CYS A C 1
ATOM 702 O O . CYS A 1 86 ? -20.926 -0.899 18.064 1.00 95.75 86 CYS A O 1
ATOM 704 N N . LYS A 1 87 ? -19.968 0.348 16.450 1.00 95.62 87 LYS A N 1
ATOM 705 C CA . LYS A 1 87 ? -20.393 1.652 16.964 1.00 95.62 87 LYS A CA 1
ATOM 706 C C . LYS A 1 87 ? -21.914 1.753 17.030 1.00 95.62 87 LYS A C 1
ATOM 708 O O . LYS A 1 87 ? -22.454 2.086 18.080 1.00 95.62 87 LYS A O 1
ATOM 713 N N . ALA A 1 88 ? -22.612 1.415 15.944 1.00 95.94 88 ALA A N 1
ATOM 714 C CA . ALA A 1 88 ? -24.074 1.468 15.872 1.00 95.94 88 ALA A CA 1
ATOM 715 C C . ALA A 1 88 ? -24.759 0.543 16.894 1.00 95.94 88 ALA A C 1
ATOM 717 O O . ALA A 1 88 ? -25.884 0.799 17.316 1.00 95.94 88 ALA A O 1
ATOM 718 N N . ARG A 1 89 ? -24.070 -0.525 17.304 1.00 96.25 89 ARG A N 1
ATOM 719 C CA . ARG A 1 89 ? -24.541 -1.499 18.296 1.00 96.25 89 ARG A CA 1
ATOM 720 C C . ARG A 1 89 ? -24.116 -1.183 19.729 1.00 96.25 89 ARG A C 1
ATOM 722 O O . ARG A 1 89 ? -24.477 -1.941 20.623 1.00 96.25 89 ARG A O 1
ATOM 729 N N . GLY A 1 90 ? -23.353 -0.113 19.953 1.00 95.62 90 GLY A N 1
ATOM 730 C CA . GLY A 1 90 ? -22.819 0.223 21.276 1.00 95.62 90 GLY A CA 1
ATOM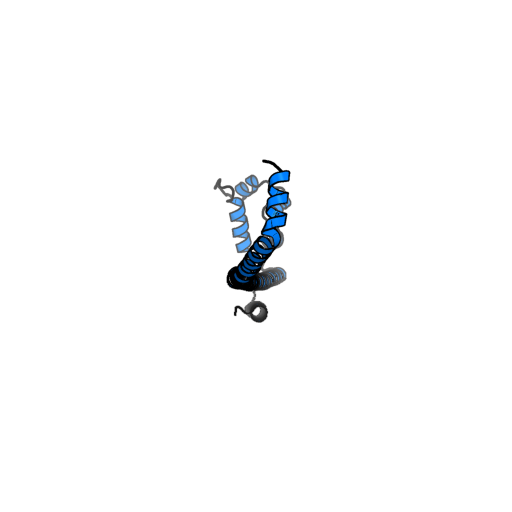 731 C C . GLY A 1 90 ? -21.801 -0.795 21.801 1.00 95.62 90 GLY A C 1
ATOM 732 O O . GLY A 1 90 ? -21.662 -0.947 23.009 1.00 95.62 90 GLY A O 1
ATOM 733 N N . LEU A 1 91 ? -21.114 -1.515 20.906 1.00 95.31 91 LEU A N 1
ATOM 734 C CA . LEU A 1 91 ? -20.104 -2.524 21.257 1.00 95.31 91 LEU A CA 1
ATOM 735 C C . LEU A 1 91 ? -18.698 -1.933 21.422 1.00 95.31 91 LEU A C 1
ATOM 737 O O . LEU A 1 91 ? -17.772 -2.657 21.773 1.00 95.31 91 LEU A O 1
ATOM 741 N N . LEU A 1 92 ? -18.532 -0.640 21.144 1.00 95.00 92 LEU A N 1
ATOM 742 C CA . LEU A 1 92 ? -17.267 0.074 21.283 1.00 95.00 92 LEU A CA 1
ATOM 743 C C . LEU A 1 92 ? -17.302 0.991 22.499 1.00 95.00 92 LEU A C 1
ATOM 745 O O . LEU A 1 92 ? -18.322 1.614 22.797 1.00 95.00 92 LEU A O 1
ATOM 749 N N . SER A 1 93 ? -16.157 1.112 23.168 1.00 93.81 93 SER A N 1
ATOM 750 C CA . SER A 1 93 ? -15.982 2.112 24.217 1.00 93.81 93 SER A CA 1
ATOM 751 C C . SER A 1 93 ? -15.987 3.526 23.628 1.00 93.81 93 SER A C 1
ATOM 753 O O . SER A 1 93 ? -15.621 3.739 22.470 1.00 93.81 93 SER A O 1
ATOM 755 N N . GLN A 1 94 ? -16.349 4.514 24.450 1.00 92.75 94 GLN A N 1
ATOM 756 C CA . GLN A 1 94 ? -16.297 5.922 24.051 1.00 92.75 94 GLN A CA 1
ATOM 757 C C . GLN A 1 94 ? -14.887 6.332 23.604 1.00 92.75 94 GLN A C 1
ATOM 759 O O . GLN A 1 94 ? -14.738 7.034 22.609 1.00 92.75 94 GLN A O 1
ATOM 764 N N . TRP A 1 95 ? -13.858 5.827 24.292 1.00 91.81 95 TRP A N 1
ATOM 765 C CA . TRP A 1 95 ? -12.464 6.062 23.925 1.00 91.81 95 TRP A CA 1
ATOM 766 C C . TRP A 1 95 ? -12.175 5.581 22.498 1.00 91.81 95 TRP A C 1
ATOM 768 O O . TRP A 1 95 ? -11.694 6.368 21.694 1.00 91.81 95 TRP A O 1
ATOM 778 N N . CYS A 1 96 ? -12.568 4.351 22.146 1.00 93.75 96 CYS A N 1
ATOM 779 C CA . CYS A 1 96 ? -12.381 3.810 20.795 1.00 93.75 96 CYS A CA 1
ATOM 780 C C . CYS A 1 96 ? -13.066 4.649 19.713 1.00 93.75 96 CYS A C 1
ATOM 782 O O . CYS A 1 96 ? -12.502 4.879 18.648 1.00 93.75 96 CYS A O 1
ATOM 784 N N . ILE A 1 97 ? -14.281 5.130 19.988 1.00 92.75 97 ILE A N 1
ATOM 785 C CA . ILE A 1 97 ? -15.029 5.994 19.065 1.00 92.75 97 ILE A CA 1
ATOM 786 C C . ILE A 1 97 ? -14.314 7.335 18.866 1.00 92.75 97 ILE A C 1
ATOM 788 O O . ILE A 1 97 ? -14.297 7.875 17.763 1.00 92.75 97 ILE A O 1
ATOM 792 N N . GLU A 1 98 ? -13.738 7.889 19.929 1.00 91.38 98 GLU A N 1
ATOM 793 C CA . GLU A 1 98 ? -13.075 9.189 19.895 1.00 91.38 98 GLU A CA 1
ATOM 794 C C . GLU A 1 98 ? -11.678 9.160 19.275 1.00 91.38 98 GLU A C 1
ATOM 796 O O . GLU A 1 98 ? -11.230 10.216 18.819 1.00 91.38 98 GLU A O 1
ATOM 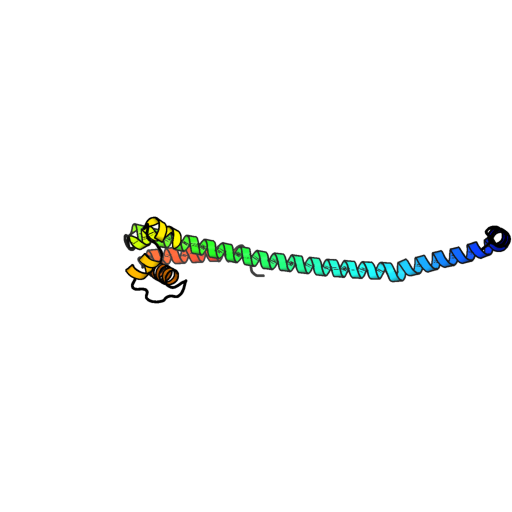801 N N . THR A 1 99 ? -11.012 8.000 19.271 1.00 92.25 99 THR A N 1
ATOM 802 C CA . THR A 1 99 ? -9.635 7.810 18.781 1.00 92.25 99 THR A CA 1
ATOM 803 C C . THR A 1 99 ? -9.536 7.088 17.437 1.00 92.25 99 THR A C 1
ATOM 805 O O . THR A 1 99 ? -8.437 6.998 16.889 1.00 92.25 99 THR A O 1
ATOM 808 N N . GLU A 1 100 ? -10.657 6.624 16.866 1.00 90.12 100 GLU A N 1
ATOM 809 C CA . GLU A 1 100 ? -10.717 5.898 15.583 1.00 90.12 100 GLU A CA 1
ATOM 810 C C . GLU A 1 100 ? -9.825 6.544 14.511 1.00 90.12 100 GLU A C 1
ATOM 812 O O . GLU A 1 100 ? -8.928 5.901 13.962 1.00 90.12 100 GLU A O 1
ATOM 817 N N . ASN A 1 101 ? -10.010 7.847 14.296 1.00 88.12 101 ASN A N 1
ATOM 818 C CA . ASN A 1 101 ? -9.350 8.610 13.237 1.00 88.12 101 ASN A CA 1
ATOM 819 C C . ASN A 1 101 ? -8.249 9.544 13.748 1.00 88.12 101 ASN A C 1
ATOM 821 O O . ASN A 1 101 ? -7.822 10.412 13.000 1.00 88.12 101 ASN A O 1
ATOM 825 N N . LEU A 1 102 ? -7.824 9.397 15.006 1.00 92.81 102 LEU A N 1
ATOM 826 C CA . LEU A 1 102 ? -6.728 10.192 15.553 1.00 92.81 102 LEU A CA 1
ATOM 827 C C . LEU A 1 102 ? -5.425 9.402 15.475 1.00 92.81 102 LEU A C 1
ATOM 829 O O . LEU A 1 102 ? -5.373 8.215 15.843 1.00 92.81 102 LEU A O 1
ATOM 833 N N . ASP A 1 103 ? -4.364 10.062 15.031 1.00 93.81 103 ASP A N 1
ATOM 834 C CA . ASP A 1 103 ? -3.011 9.625 15.346 1.00 93.81 103 ASP A CA 1
ATOM 835 C C . ASP A 1 103 ? -2.646 9.967 16.804 1.00 93.81 103 ASP A C 1
ATOM 837 O O . ASP A 1 103 ? -3.408 10.601 17.541 1.00 93.81 103 ASP A O 1
ATOM 841 N N . PHE A 1 104 ? -1.488 9.486 17.258 1.00 94.25 104 PHE A N 1
ATOM 842 C CA . PHE A 1 104 ? -1.056 9.698 18.638 1.00 94.25 104 PHE A CA 1
ATOM 843 C C . PHE A 1 104 ? -0.888 11.188 18.985 1.00 94.25 104 PHE A C 1
ATOM 845 O O . PHE A 1 104 ? -1.280 11.616 20.070 1.00 94.25 104 PHE A O 1
ATOM 852 N N . GLN A 1 105 ? -0.346 11.995 18.071 1.00 94.75 105 GLN A N 1
ATOM 853 C CA . GLN A 1 105 ? -0.111 13.421 18.304 1.00 94.75 105 GLN A CA 1
ATOM 854 C C . GLN A 1 105 ? -1.419 14.213 18.302 1.00 94.75 105 GLN A C 1
ATOM 856 O O . GLN A 1 105 ? -1.628 15.077 19.158 1.00 94.75 105 GLN A O 1
ATOM 861 N N . GLU A 1 106 ? -2.337 13.891 17.394 1.00 95.88 106 GLU A N 1
ATOM 862 C CA . GLU A 1 106 ? -3.686 14.455 17.368 1.00 95.88 106 GLU A CA 1
ATOM 863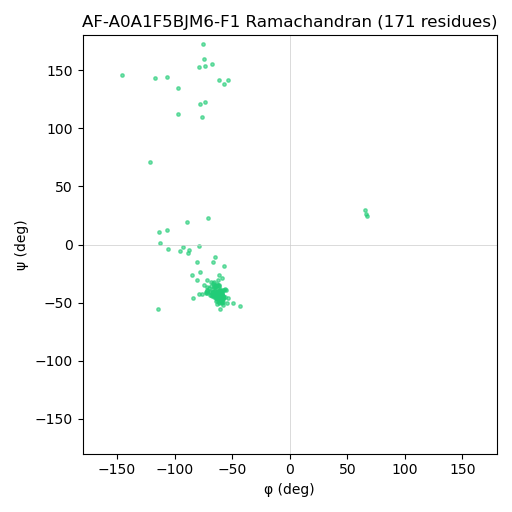 C C . GLU A 1 106 ? -4.463 14.104 18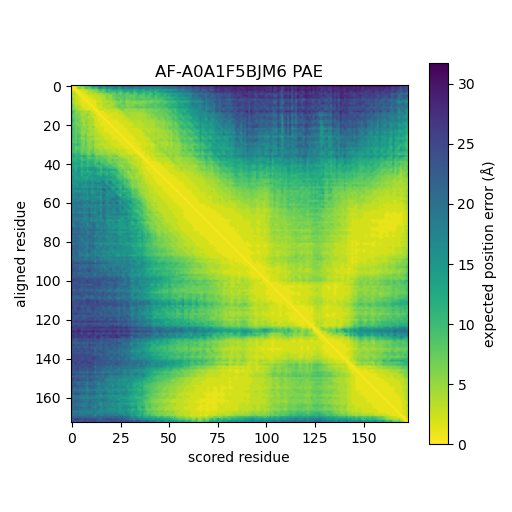.641 1.00 95.88 106 GLU A C 1
ATOM 865 O O . GLU A 1 106 ? -5.151 14.958 19.203 1.00 95.88 106 GLU A O 1
ATOM 870 N N . TYR A 1 107 ? -4.314 12.875 19.140 1.00 94.19 107 TYR A N 1
ATOM 871 C CA . TYR A 1 107 ? -4.901 12.441 20.404 1.00 94.19 107 TYR A CA 1
ATOM 872 C C . TYR A 1 107 ? -4.372 13.250 21.599 1.00 94.19 107 TYR A C 1
ATOM 874 O O . TYR A 1 107 ? -5.173 13.780 22.375 1.00 94.19 107 TYR A O 1
ATOM 882 N N . LEU A 1 108 ? -3.049 13.409 21.726 1.00 94.69 108 LEU A N 1
ATOM 883 C CA . LEU A 1 108 ? -2.445 14.237 22.780 1.00 94.69 108 LEU A CA 1
ATOM 884 C C . LEU A 1 108 ? -2.903 15.697 22.687 1.00 94.69 108 LEU A C 1
ATOM 886 O O . LEU A 1 108 ? -3.288 16.298 23.692 1.00 94.69 108 LEU A O 1
ATOM 890 N N . THR A 1 109 ? -2.932 16.241 21.468 1.00 95.75 109 THR A N 1
ATOM 891 C CA . THR A 1 109 ? -3.384 17.610 21.186 1.00 95.75 109 THR A CA 1
ATOM 892 C C . THR A 1 109 ? -4.839 17.804 21.597 1.00 95.75 109 THR A C 1
ATOM 894 O O . THR A 1 109 ? -5.168 18.787 22.260 1.00 95.75 109 THR A O 1
ATOM 897 N N . LYS A 1 110 ? -5.713 16.847 21.267 1.00 94.50 110 LYS A N 1
ATOM 898 C CA . LYS A 1 110 ? -7.132 16.873 21.640 1.00 94.50 110 LYS A CA 1
ATOM 899 C C . LYS A 1 110 ? -7.334 16.842 23.156 1.00 94.50 110 LYS A C 1
ATOM 901 O O . LYS A 1 110 ? -8.262 17.474 23.653 1.00 94.50 110 LYS A O 1
ATOM 906 N N . LEU A 1 111 ? -6.475 16.129 23.883 1.00 92.94 111 LEU A N 1
ATOM 907 C CA . LEU A 1 111 ? -6.487 16.096 25.347 1.00 92.94 111 LEU A CA 1
ATOM 908 C C . LEU A 1 111 ? -5.807 17.311 25.994 1.00 92.94 111 LEU A C 1
ATOM 910 O O . LEU A 1 111 ? -5.988 17.537 27.189 1.00 92.94 111 LEU A O 1
ATOM 914 N N . GLY A 1 112 ? -5.033 18.087 25.233 1.00 95.88 112 GLY A N 1
ATOM 915 C CA . GLY A 1 112 ? -4.258 19.210 25.754 1.00 95.88 112 GLY A CA 1
ATOM 916 C C . GLY A 1 112 ? -3.148 18.777 26.716 1.00 95.88 112 GLY A C 1
ATOM 917 O O . GLY A 1 112 ? -2.813 19.533 27.627 1.00 95.88 112 GLY A O 1
ATOM 918 N N . ILE A 1 113 ? -2.600 17.569 26.544 1.00 94.94 113 ILE A N 1
ATOM 919 C CA . ILE A 1 113 ? -1.550 17.023 27.415 1.00 94.94 113 ILE A CA 1
ATOM 920 C C . ILE A 1 113 ? -0.245 16.789 26.643 1.00 94.94 113 ILE A C 1
ATOM 922 O O . ILE A 1 113 ? -0.283 16.374 25.484 1.00 94.94 113 ILE A O 1
ATOM 926 N N . PRO A 1 114 ? 0.923 17.019 27.268 1.00 95.06 114 PRO A N 1
ATOM 927 C CA . PRO A 1 114 ? 2.199 16.590 26.709 1.00 95.06 114 PRO A CA 1
ATOM 928 C C . PRO A 1 114 ? 2.385 15.070 26.850 1.00 95.06 114 PRO A C 1
ATOM 930 O O . PRO A 1 114 ? 1.795 14.436 27.727 1.00 95.06 114 PRO A O 1
ATOM 933 N N . GLU A 1 115 ? 3.268 14.490 26.033 1.00 93.56 115 GLU A N 1
ATOM 934 C CA . GLU A 1 115 ? 3.577 13.049 26.047 1.00 93.56 115 GLU A CA 1
ATOM 935 C C . GLU A 1 115 ? 4.023 12.542 27.430 1.00 93.56 115 GLU A C 1
ATOM 937 O O . GLU A 1 115 ? 3.613 11.470 27.865 1.00 93.56 115 GLU A O 1
ATOM 942 N N . GLU A 1 116 ? 4.815 13.327 28.161 1.00 93.12 116 GLU A N 1
ATOM 943 C CA . GLU A 1 116 ? 5.291 12.953 29.500 1.00 93.12 116 GLU A CA 1
ATOM 944 C C . GLU A 1 116 ? 4.150 12.818 30.517 1.00 93.12 116 GLU A C 1
ATOM 946 O O . GLU A 1 116 ? 4.150 11.922 31.363 1.00 93.12 116 GLU A O 1
ATOM 951 N N . GLU A 1 117 ? 3.130 13.671 30.404 1.00 94.62 117 GLU A N 1
ATOM 952 C CA . GLU A 1 117 ? 1.939 13.572 31.245 1.00 94.62 117 GLU A CA 1
ATOM 953 C C . GLU A 1 117 ? 1.093 12.357 30.842 1.00 94.62 117 GLU A C 1
ATOM 955 O O . GLU A 1 117 ? 0.592 11.651 31.717 1.00 94.62 117 GLU A O 1
ATOM 960 N N . TYR A 1 118 ? 1.011 12.033 29.545 1.00 93.44 118 TYR A N 1
ATOM 961 C CA . TYR A 1 118 ? 0.406 10.780 29.084 1.00 93.44 118 TYR A CA 1
ATOM 962 C C . TYR A 1 118 ? 1.114 9.557 29.687 1.00 93.44 118 TYR A C 1
ATOM 964 O O . TYR A 1 118 ? 0.459 8.726 30.317 1.00 93.44 118 TYR A O 1
ATOM 972 N N . LYS A 1 119 ? 2.449 9.466 29.582 1.00 93.94 119 LYS A N 1
ATOM 973 C CA . LYS A 1 119 ? 3.239 8.362 30.165 1.00 93.94 119 LYS A CA 1
ATOM 974 C C . LYS A 1 119 ? 2.959 8.196 31.654 1.00 93.94 119 LYS A C 1
ATOM 976 O O . LYS A 1 119 ? 2.676 7.090 32.115 1.00 93.94 119 LYS A O 1
ATOM 981 N N . LYS A 1 120 ? 2.953 9.307 32.393 1.00 93.81 120 LYS A N 1
ATOM 982 C CA . LYS A 1 120 ? 2.663 9.329 33.828 1.00 93.81 120 LYS A CA 1
ATOM 983 C C . LYS A 1 120 ? 1.251 8.833 34.146 1.00 93.81 120 LYS A C 1
ATOM 985 O O . LYS A 1 120 ? 1.096 7.997 35.033 1.00 93.81 120 LYS A O 1
ATOM 990 N N . GLN A 1 121 ? 0.234 9.302 33.421 1.00 92.69 121 GLN A N 1
ATOM 991 C CA . GLN A 1 121 ? -1.157 8.862 33.601 1.00 92.69 121 GLN A CA 1
ATOM 992 C C . GLN A 1 121 ? -1.345 7.370 33.306 1.00 92.69 121 GLN A C 1
ATOM 994 O O . GLN A 1 121 ? -2.200 6.720 33.905 1.00 92.69 121 GLN A O 1
ATOM 999 N N . ARG A 1 122 ? -0.544 6.825 32.388 1.00 92.62 122 ARG A N 1
ATOM 1000 C CA . ARG A 1 122 ? -0.574 5.416 31.986 1.00 92.62 122 ARG A CA 1
ATOM 1001 C C . ARG A 1 122 ? 0.324 4.515 32.836 1.00 92.62 122 ARG A C 1
ATOM 1003 O O . ARG A 1 122 ? 0.258 3.301 32.688 1.00 92.62 122 ARG A O 1
ATOM 1010 N N . GLY A 1 123 ? 1.131 5.083 33.734 1.00 93.12 123 GLY A N 1
ATOM 1011 C CA . GLY A 1 123 ? 2.099 4.324 34.526 1.00 93.12 123 GLY A CA 1
ATOM 1012 C C . GLY A 1 123 ? 3.234 3.732 33.685 1.00 93.12 123 GLY A C 1
ATOM 1013 O O . GLY A 1 123 ? 3.832 2.735 34.080 1.00 93.12 123 GLY A O 1
ATOM 1014 N N . ILE A 1 124 ? 3.527 4.328 32.526 1.00 92.69 124 ILE A N 1
ATOM 1015 C CA . ILE A 1 124 ? 4.623 3.911 31.652 1.00 92.69 124 ILE A CA 1
ATOM 1016 C C . ILE A 1 124 ? 5.925 4.414 32.273 1.00 92.69 124 ILE A C 1
ATOM 1018 O O . ILE A 1 124 ? 6.187 5.615 32.304 1.00 92.69 124 ILE A O 1
ATOM 1022 N N . THR A 1 125 ? 6.731 3.489 32.786 1.00 89.75 125 THR A N 1
ATOM 1023 C CA . THR A 1 125 ? 8.037 3.788 33.397 1.00 89.75 125 THR A CA 1
ATOM 1024 C C . THR A 1 125 ? 9.206 3.624 32.427 1.00 89.75 125 THR A C 1
ATOM 1026 O O . THR A 1 125 ? 10.344 3.883 32.806 1.00 89.75 125 THR A O 1
ATOM 1029 N N . ASP A 1 126 ? 8.943 3.140 31.211 1.00 85.00 126 ASP A N 1
ATOM 1030 C CA . ASP A 1 126 ? 9.950 2.937 30.169 1.00 85.00 126 ASP A CA 1
ATOM 1031 C C . ASP A 1 126 ? 10.300 4.284 29.513 1.00 85.00 126 ASP A C 1
ATOM 1033 O O . ASP A 1 126 ? 9.431 4.964 28.954 1.00 85.00 126 ASP A O 1
ATOM 1037 N N . ASP A 1 127 ? 11.578 4.655 29.587 1.00 80.06 127 ASP A N 1
ATOM 1038 C CA . ASP A 1 127 ? 12.151 5.893 29.059 1.00 80.06 127 ASP A CA 1
ATOM 1039 C C . ASP A 1 127 ? 12.394 5.852 27.542 1.00 80.06 127 ASP A C 1
ATOM 1041 O O . ASP A 1 127 ? 12.798 6.854 26.945 1.00 80.06 127 ASP A O 1
ATOM 1045 N N . LYS A 1 128 ? 12.105 4.725 26.878 1.00 88.62 128 LYS A N 1
ATOM 1046 C CA . LYS A 1 128 ? 12.169 4.631 25.417 1.00 88.62 128 LYS A CA 1
ATOM 1047 C C . LYS A 1 128 ? 11.273 5.669 24.748 1.00 88.62 128 LYS A C 1
ATOM 1049 O O . LYS A 1 128 ? 10.099 5.824 25.076 1.00 88.62 128 LYS A O 1
ATOM 1054 N N . ALA A 1 129 ? 11.807 6.268 23.686 1.00 79.56 129 ALA A N 1
ATOM 1055 C CA . ALA A 1 129 ? 11.134 7.284 22.874 1.00 79.56 129 ALA A CA 1
ATOM 1056 C C . ALA A 1 129 ? 9.784 6.840 22.271 1.00 79.56 129 ALA A C 1
ATOM 1058 O O . ALA A 1 129 ? 8.992 7.680 21.870 1.00 79.56 129 ALA A O 1
ATOM 1059 N N . PHE A 1 130 ? 9.513 5.533 22.201 1.00 90.69 130 PHE A N 1
ATOM 1060 C CA . PHE A 1 130 ? 8.303 4.987 21.582 1.00 90.69 130 PHE A CA 1
ATOM 1061 C C . PHE A 1 130 ? 7.341 4.325 22.573 1.00 90.69 130 PHE A C 1
ATOM 1063 O O . PHE A 1 130 ? 6.304 3.830 22.145 1.00 90.69 130 PHE A O 1
ATOM 1070 N N . SER A 1 131 ? 7.638 4.306 23.878 1.00 92.81 131 SER A N 1
ATOM 1071 C CA . SER A 1 131 ? 6.814 3.584 24.861 1.00 92.81 131 SER A CA 1
ATOM 1072 C C . SER A 1 131 ? 5.369 4.100 24.917 1.00 92.81 131 SER A C 1
ATOM 1074 O O . SER A 1 131 ? 4.430 3.310 24.945 1.00 92.81 131 SER A O 1
ATOM 1076 N N . ALA A 1 132 ? 5.179 5.419 24.835 1.00 92.12 132 ALA A N 1
ATOM 1077 C CA . ALA A 1 132 ? 3.856 6.041 24.804 1.00 92.12 132 ALA A CA 1
ATOM 1078 C C . ALA A 1 132 ? 3.084 5.760 23.508 1.00 92.12 132 ALA A C 1
ATOM 1080 O O . ALA A 1 132 ? 1.883 5.495 23.542 1.00 92.12 132 ALA A O 1
ATOM 1081 N N . ILE A 1 133 ? 3.788 5.798 22.375 1.00 93.81 133 ILE A N 1
ATOM 1082 C CA . ILE A 1 133 ? 3.220 5.507 21.056 1.00 93.81 133 ILE A CA 1
ATOM 1083 C C . ILE A 1 133 ? 2.777 4.040 20.987 1.00 93.81 133 ILE A C 1
ATOM 1085 O O . ILE A 1 133 ? 1.693 3.754 20.485 1.00 93.81 133 ILE A O 1
ATOM 1089 N N . LEU A 1 134 ? 3.585 3.118 21.516 1.00 93.62 134 LEU A N 1
ATOM 1090 C CA . LEU A 1 134 ? 3.256 1.694 21.566 1.00 93.62 134 LEU A CA 1
ATOM 1091 C C . LEU A 1 134 ? 2.030 1.425 22.447 1.00 93.62 134 LEU A C 1
ATOM 1093 O O . LEU A 1 134 ? 1.096 0.809 21.951 1.00 93.62 134 LEU A O 1
ATOM 1097 N N . ASP A 1 135 ? 1.964 1.961 23.677 1.00 93.94 135 ASP A N 1
ATOM 1098 C CA . ASP A 1 135 ? 0.758 1.830 24.526 1.00 93.94 135 ASP A CA 1
ATOM 1099 C C . ASP A 1 135 ? -0.485 2.405 23.826 1.00 93.94 135 ASP A C 1
ATOM 1101 O O . ASP A 1 135 ? -1.562 1.817 23.890 1.00 93.94 135 ASP A O 1
ATOM 1105 N N . TYR A 1 136 ? -0.358 3.526 23.106 1.00 93.38 136 TYR A N 1
ATOM 1106 C CA . TYR A 1 136 ? -1.470 4.071 22.324 1.00 93.38 136 TYR A CA 1
ATOM 1107 C C . TYR A 1 136 ? -1.961 3.099 21.242 1.00 93.38 136 TYR A C 1
ATOM 1109 O O . TYR A 1 136 ? -3.171 2.887 21.117 1.00 93.38 136 TYR A O 1
ATOM 1117 N N . PHE A 1 137 ? -1.045 2.509 20.469 1.00 91.62 137 PHE A N 1
ATOM 1118 C CA . PHE A 1 137 ? -1.399 1.560 19.414 1.00 91.62 137 PHE A CA 1
ATOM 1119 C C . PHE A 1 137 ? -1.950 0.249 19.96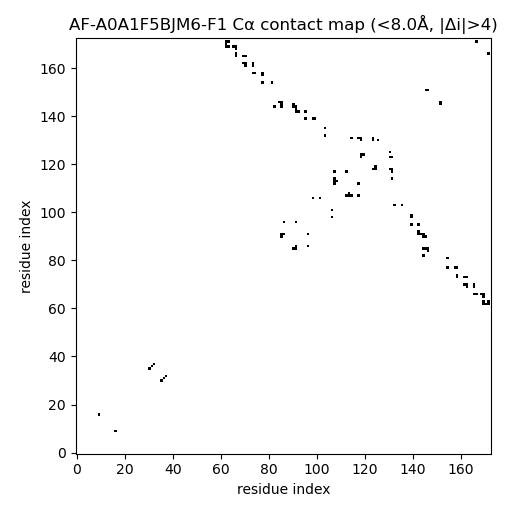9 1.00 91.62 137 PHE A C 1
ATOM 1121 O O . PHE A 1 137 ? -2.990 -0.185 19.486 1.00 91.62 137 PHE A O 1
ATOM 1128 N N . GLU A 1 138 ? -1.346 -0.320 21.013 1.00 91.06 138 GLU A N 1
ATOM 1129 C CA . GLU A 1 138 ? -1.849 -1.530 21.683 1.00 91.06 138 GLU A CA 1
ATOM 1130 C C . GLU A 1 138 ? -3.294 -1.332 22.156 1.00 91.06 138 GLU A C 1
ATOM 1132 O O . GLU A 1 138 ? -4.177 -2.140 21.876 1.00 91.06 138 GLU A O 1
ATOM 1137 N N . ARG A 1 139 ? -3.597 -0.184 22.771 1.00 88.88 139 ARG A N 1
ATOM 1138 C CA . ARG A 1 139 ? -4.978 0.127 23.159 1.00 88.88 139 ARG A CA 1
ATOM 1139 C C . ARG A 1 139 ? -5.900 0.291 21.959 1.00 88.88 139 ARG A C 1
ATOM 1141 O O . ARG A 1 139 ? -7.081 -0.034 22.044 1.00 88.88 139 ARG A O 1
ATOM 1148 N N . LYS A 1 140 ? -5.402 0.846 20.855 1.00 88.56 140 LYS A N 1
ATOM 1149 C CA . LYS A 1 140 ? -6.197 1.001 19.634 1.00 88.56 140 LYS A CA 1
ATOM 1150 C C . LYS A 1 140 ? -6.488 -0.365 19.004 1.00 88.56 140 LYS A C 1
ATOM 1152 O O . LYS A 1 140 ? -7.576 -0.546 18.467 1.00 88.56 140 LYS A O 1
ATOM 1157 N N . GLU A 1 141 ? -5.581 -1.331 19.131 1.00 86.00 141 GLU A N 1
ATOM 1158 C CA . GLU A 1 141 ? -5.818 -2.733 18.763 1.00 86.00 141 GLU A CA 1
ATOM 1159 C C . GLU A 1 141 ? -6.885 -3.391 19.656 1.00 86.00 141 GLU A C 1
ATOM 1161 O O . GLU A 1 141 ? -7.732 -4.136 19.154 1.00 86.00 141 GLU A O 1
ATOM 1166 N N . ASP A 1 142 ? -6.950 -3.023 20.941 1.00 86.94 142 ASP A N 1
ATOM 1167 C CA . ASP A 1 142 ? -8.027 -3.451 21.846 1.00 86.94 142 ASP A CA 1
ATOM 1168 C C . ASP A 1 142 ? -9.416 -2.908 21.453 1.00 86.94 142 ASP A C 1
ATOM 1170 O O . ASP A 1 142 ? -10.429 -3.404 21.950 1.00 86.94 142 ASP A O 1
ATOM 1174 N N . CYS A 1 143 ? -9.523 -1.954 20.515 1.00 89.00 143 CYS A N 1
ATOM 1175 C CA . CYS A 1 143 ? -10.807 -1.487 19.966 1.00 89.00 143 CYS A CA 1
ATOM 1176 C C . CYS A 1 143 ? -11.512 -2.494 19.044 1.00 89.00 143 CYS A C 1
ATOM 1178 O O . CYS A 1 143 ? -12.354 -2.121 18.220 1.00 89.00 143 CYS A O 1
ATOM 1180 N N . SER A 1 144 ? -11.199 -3.776 19.192 1.00 86.56 144 SER A N 1
ATOM 1181 C CA . SER A 1 144 ? -11.909 -4.859 18.537 1.00 86.56 144 SER A CA 1
ATOM 1182 C C . SER A 1 144 ? -13.278 -5.105 19.178 1.00 86.56 144 SER A C 1
ATOM 1184 O O . SER A 1 144 ? -13.543 -4.822 20.346 1.00 86.56 144 SER A O 1
ATOM 1186 N N . CYS A 1 145 ? -14.191 -5.635 18.378 1.00 93.25 145 CYS A N 1
ATOM 1187 C CA . CYS A 1 145 ? -15.562 -5.907 18.779 1.00 93.25 145 CYS A CA 1
ATOM 1188 C C . CYS A 1 145 ? -16.059 -7.165 18.072 1.00 93.25 145 CYS A C 1
ATOM 1190 O O . CYS A 1 145 ? -15.714 -7.433 16.919 1.00 93.25 145 CYS A O 1
ATOM 1192 N N . SER A 1 146 ? -16.907 -7.928 18.762 1.00 93.56 146 SER A N 1
ATOM 1193 C CA . SER A 1 146 ? -17.525 -9.136 18.215 1.00 93.56 146 SER A CA 1
ATOM 1194 C C . SER A 1 146 ? -18.923 -8.827 17.695 1.00 93.56 146 SER A C 1
ATOM 1196 O O . SER A 1 146 ? -19.835 -8.532 18.467 1.00 93.56 146 SER A O 1
ATOM 1198 N N . LEU A 1 147 ? -19.101 -8.902 16.377 1.00 94.00 147 LEU A N 1
ATOM 1199 C CA . LEU A 1 147 ? -20.419 -8.800 15.757 1.00 94.00 147 LEU A CA 1
ATOM 1200 C C . LEU A 1 147 ? -21.185 -10.130 15.876 1.00 94.00 147 LEU A C 1
ATOM 1202 O O . LEU A 1 147 ? -20.568 -11.195 15.914 1.00 94.00 147 LEU A O 1
ATOM 1206 N N . PRO A 1 148 ? -22.533 -10.104 15.890 1.00 96.25 148 PRO A N 1
ATOM 1207 C CA . PRO A 1 148 ? -23.331 -11.320 15.767 1.00 96.25 148 PRO A CA 1
ATOM 1208 C C . PRO A 1 148 ? -22.941 -12.122 14.522 1.00 96.25 148 PRO A C 1
ATOM 1210 O O . PRO A 1 148 ? -22.731 -11.530 13.462 1.00 96.25 148 PRO A O 1
ATOM 1213 N N . LEU A 1 149 ? -22.923 -13.454 14.640 1.00 95.81 149 LEU A N 1
ATOM 1214 C CA . LEU A 1 149 ? -22.385 -14.365 13.621 1.00 95.81 149 LEU A CA 1
ATOM 1215 C C . LEU A 1 149 ? -22.917 -14.077 12.209 1.00 95.81 149 LEU A C 1
ATOM 1217 O O . LEU A 1 149 ? -22.136 -13.841 11.301 1.00 95.81 149 LEU A O 1
ATOM 1221 N N . ALA A 1 150 ? -24.238 -13.955 12.045 1.00 96.44 150 ALA A N 1
ATOM 1222 C CA . ALA A 1 150 ? -24.849 -13.677 10.742 1.00 96.44 150 ALA A CA 1
ATOM 1223 C C . ALA A 1 150 ? -24.367 -12.361 10.091 1.00 96.44 150 ALA A C 1
ATOM 1225 O O . ALA A 1 150 ? -24.365 -12.224 8.869 1.00 96.44 150 ALA A O 1
ATOM 1226 N N . ILE A 1 151 ? -23.979 -11.368 10.895 1.00 95.62 151 ILE A N 1
ATOM 1227 C CA . ILE A 1 151 ? -23.452 -10.092 10.399 1.00 95.62 151 ILE A CA 1
ATOM 1228 C C . ILE A 1 151 ? -21.967 -10.230 10.105 1.00 95.62 151 ILE A C 1
ATOM 1230 O O . ILE A 1 151 ? -21.541 -9.792 9.040 1.00 95.62 151 ILE A O 1
ATOM 1234 N N . ALA A 1 152 ? -21.213 -10.842 11.021 1.00 96.44 152 ALA A N 1
ATOM 1235 C CA . ALA A 1 152 ? -19.796 -11.125 10.841 1.00 96.44 152 ALA A CA 1
ATOM 1236 C C . ALA A 1 152 ? -19.554 -11.912 9.544 1.00 96.44 152 ALA A C 1
ATOM 1238 O O . ALA A 1 152 ? -18.784 -11.461 8.700 1.00 96.44 152 ALA A O 1
ATOM 1239 N N . ASP A 1 153 ? -20.294 -13.002 9.330 1.00 97.69 153 ASP A N 1
ATOM 1240 C CA . ASP A 1 153 ? -20.202 -13.848 8.136 1.00 97.69 153 ASP A CA 1
ATOM 1241 C C . ASP A 1 153 ? -20.462 -13.050 6.860 1.00 97.69 153 ASP A C 1
ATOM 1243 O O . ASP A 1 153 ? -19.656 -13.082 5.934 1.00 97.69 153 ASP A O 1
ATOM 1247 N N . ARG A 1 154 ? -21.525 -12.239 6.839 1.00 97.00 154 ARG A N 1
ATOM 1248 C CA . ARG A 1 154 ? -21.848 -11.390 5.686 1.00 97.00 154 ARG A CA 1
ATOM 1249 C C . ARG A 1 154 ? -20.743 -10.374 5.376 1.00 97.00 154 ARG A C 1
ATOM 1251 O O . ARG A 1 154 ? -20.476 -10.094 4.208 1.00 97.00 154 ARG A O 1
ATOM 1258 N N . LYS A 1 155 ? -20.117 -9.773 6.396 1.00 96.38 155 LYS A N 1
ATOM 1259 C CA . LYS A 1 155 ? -19.010 -8.820 6.187 1.00 96.38 155 LYS A CA 1
ATOM 1260 C C . LYS A 1 155 ? -17.738 -9.535 5.734 1.00 96.38 155 LYS A C 1
ATOM 1262 O O . LYS A 1 155 ? -17.065 -9.029 4.841 1.00 96.38 155 LYS A O 1
ATOM 1267 N N . ASN A 1 156 ? -17.452 -10.709 6.291 1.00 97.69 156 ASN A N 1
ATOM 1268 C CA . ASN A 1 156 ? -16.337 -11.559 5.874 1.00 97.69 156 ASN A CA 1
ATOM 1269 C C . ASN A 1 156 ? -16.488 -12.004 4.415 1.00 97.69 156 ASN A C 1
ATOM 1271 O O . ASN A 1 156 ? -15.530 -11.938 3.649 1.00 97.69 156 ASN A O 1
ATOM 1275 N N . GLU A 1 157 ? -17.696 -12.401 4.014 1.00 98.06 157 GLU A N 1
ATOM 1276 C CA . GLU A 1 157 ? -18.024 -12.734 2.627 1.00 98.06 157 GLU A CA 1
ATOM 1277 C C . GLU A 1 157 ? -17.840 -11.519 1.711 1.00 98.06 157 GLU A C 1
ATOM 1279 O O . GLU A 1 157 ? -17.153 -11.617 0.700 1.00 98.06 157 GLU A O 1
ATOM 1284 N N . SER A 1 158 ? -18.316 -10.339 2.124 1.00 96.75 158 SER A N 1
ATOM 1285 C CA . SER A 1 158 ? -18.113 -9.097 1.359 1.00 96.75 158 SER A CA 1
ATOM 1286 C C . SER A 1 158 ? -16.627 -8.752 1.168 1.00 96.75 158 SER A C 1
ATOM 1288 O O . SER A 1 158 ? -16.228 -8.314 0.089 1.00 96.75 158 SER A O 1
ATOM 1290 N N . LEU A 1 159 ? -15.788 -8.952 2.195 1.00 97.94 159 LEU A N 1
ATOM 1291 C CA . LEU A 1 159 ? -14.337 -8.764 2.087 1.00 97.94 159 LEU A CA 1
ATOM 1292 C C . LEU A 1 159 ? -13.715 -9.774 1.121 1.00 97.94 159 LEU A C 1
ATOM 1294 O O . LEU A 1 159 ? -12.862 -9.408 0.311 1.00 97.94 159 LEU A O 1
ATOM 1298 N N . LYS A 1 160 ? -14.130 -11.039 1.209 1.00 98.38 160 LYS A N 1
ATOM 1299 C CA . LYS A 1 160 ? -13.658 -12.093 0.313 1.00 98.38 160 LYS A CA 1
ATOM 1300 C C . LYS A 1 160 ? -13.993 -11.760 -1.140 1.00 98.38 160 LYS A C 1
ATOM 1302 O O . LYS A 1 160 ? -13.090 -11.772 -1.970 1.00 98.38 160 LYS A O 1
ATOM 1307 N N . ASP A 1 161 ? -15.234 -11.376 -1.423 1.00 98.25 161 ASP A N 1
ATOM 1308 C CA . ASP A 1 161 ? -15.670 -10.988 -2.766 1.00 98.25 161 ASP A CA 1
ATOM 1309 C C . ASP A 1 161 ? -14.874 -9.789 -3.299 1.00 98.25 161 ASP A C 1
ATOM 1311 O O . ASP A 1 161 ? -14.439 -9.790 -4.451 1.00 98.25 161 ASP A O 1
ATOM 1315 N N . ALA A 1 162 ? -14.620 -8.783 -2.455 1.00 98.00 162 ALA A N 1
ATOM 1316 C CA . ALA A 1 162 ? -13.808 -7.626 -2.827 1.00 98.00 162 ALA A CA 1
ATOM 1317 C C . ALA A 1 162 ? -12.356 -8.017 -3.161 1.00 98.00 162 ALA A C 1
ATOM 1319 O O . ALA A 1 162 ? -11.812 -7.566 -4.172 1.00 98.00 162 ALA A O 1
ATOM 1320 N N . LYS A 1 163 ? -11.738 -8.899 -2.364 1.00 98.00 163 LYS A N 1
ATOM 1321 C CA . LYS A 1 163 ? -10.399 -9.437 -2.654 1.00 98.00 163 LYS A CA 1
ATOM 1322 C C . LYS A 1 163 ? -10.390 -10.253 -3.946 1.00 98.00 163 LYS A C 1
ATOM 1324 O O . LYS A 1 163 ? -9.500 -10.067 -4.774 1.00 98.00 163 LYS A O 1
ATOM 1329 N N . ASP A 1 164 ? -11.396 -11.095 -4.166 1.00 98.00 164 ASP A N 1
ATOM 1330 C CA . ASP A 1 164 ? -11.528 -11.895 -5.386 1.00 98.00 164 ASP A CA 1
ATOM 1331 C C . ASP A 1 164 ? -11.669 -11.010 -6.636 1.00 98.00 164 ASP A C 1
ATOM 1333 O O . ASP A 1 164 ? -11.117 -11.338 -7.689 1.00 98.00 164 ASP A O 1
ATOM 1337 N N . ILE A 1 165 ? -12.357 -9.865 -6.535 1.00 97.81 165 ILE A N 1
ATOM 1338 C CA . ILE A 1 165 ? -12.404 -8.854 -7.604 1.00 97.81 165 ILE A CA 1
ATOM 1339 C C . ILE A 1 165 ? -11.003 -8.294 -7.881 1.00 97.81 165 ILE A C 1
ATOM 1341 O O . ILE A 1 165 ? -10.600 -8.253 -9.045 1.00 97.81 165 ILE A O 1
ATOM 1345 N N . CYS A 1 166 ? -10.235 -7.937 -6.846 1.00 97.69 166 CYS A N 1
ATOM 1346 C CA . CYS A 1 166 ? -8.861 -7.452 -7.012 1.00 97.69 166 CYS A CA 1
ATOM 1347 C C . CYS A 1 166 ? -7.972 -8.477 -7.735 1.00 97.69 166 CYS A C 1
ATOM 1349 O O . CYS A 1 166 ? -7.287 -8.128 -8.697 1.00 97.69 166 CYS A O 1
ATOM 1351 N N . TYR A 1 167 ? -8.023 -9.755 -7.344 1.00 96.88 167 TYR A N 1
ATOM 1352 C CA . TYR A 1 167 ? -7.233 -10.809 -7.995 1.00 96.88 167 TYR A CA 1
ATOM 1353 C C . TYR A 1 167 ? -7.659 -11.082 -9.444 1.00 96.88 167 TYR A C 1
ATOM 1355 O O . TYR A 1 167 ? -6.815 -11.399 -10.281 1.00 96.88 167 TYR A O 1
ATOM 1363 N N . LYS A 1 168 ? -8.952 -10.939 -9.765 1.00 96.06 168 LYS A N 1
ATOM 1364 C CA . LYS A 1 168 ? -9.450 -11.045 -11.148 1.00 96.06 168 LYS A CA 1
ATOM 1365 C C . LYS A 1 168 ? -9.006 -9.864 -12.011 1.00 96.06 168 LYS A C 1
ATOM 1367 O O . LYS A 1 168 ? -8.723 -10.056 -13.190 1.00 96.06 168 LYS A O 1
ATOM 1372 N N . GLN A 1 169 ? -8.964 -8.661 -11.440 1.00 94.69 169 GLN A N 1
ATOM 1373 C CA . GLN A 1 169 ? -8.575 -7.441 -12.147 1.00 94.69 169 GLN A CA 1
ATOM 1374 C C . GLN A 1 169 ? -7.061 -7.363 -12.396 1.00 94.69 169 GLN A C 1
ATOM 1376 O O . GLN A 1 169 ? -6.648 -6.881 -13.450 1.00 94.69 169 GLN A O 1
ATOM 1381 N N . TYR A 1 170 ? -6.250 -7.871 -11.463 1.00 93.00 170 TYR A N 1
ATOM 1382 C CA . TYR A 1 170 ? -4.784 -7.857 -11.528 1.00 93.00 170 TYR A CA 1
ATOM 1383 C C . TYR A 1 170 ? -4.208 -9.285 -11.471 1.00 93.00 170 TYR A C 1
ATOM 1385 O O . TYR A 1 170 ? -3.618 -9.686 -10.456 1.00 93.00 170 TYR A O 1
ATOM 1393 N N . PRO A 1 171 ? -4.380 -10.085 -12.542 1.00 85.06 171 PRO A N 1
ATOM 1394 C CA . PRO A 1 171 ? -3.869 -11.449 -12.590 1.00 85.06 171 PRO A CA 1
ATOM 1395 C C . PRO A 1 171 ? -2.341 -11.465 -12.477 1.00 85.06 171 PRO A C 1
ATOM 1397 O O . PRO A 1 171 ? -1.650 -10.623 -13.041 1.00 85.06 171 PRO A O 1
ATOM 1400 N N . GLN A 1 172 ? -1.813 -12.448 -11.751 1.00 79.25 172 GLN A N 1
ATOM 1401 C CA . GLN A 1 172 ? -0.381 -12.567 -11.441 1.00 79.25 172 GLN A CA 1
ATOM 1402 C C . GLN A 1 172 ? 0.415 -13.373 -12.489 1.00 79.25 172 GLN A C 1
ATOM 1404 O O . GLN A 1 172 ? 1.498 -13.867 -12.176 1.00 79.25 172 GLN A O 1
ATOM 1409 N N . ASN A 1 173 ? -0.132 -13.529 -13.702 1.00 63.06 173 ASN A N 1
ATOM 1410 C CA . ASN A 1 173 ? 0.460 -14.322 -14.786 1.00 63.06 173 ASN A CA 1
ATOM 1411 C C . ASN A 1 173 ? 1.446 -13.507 -15.627 1.00 63.06 173 ASN A C 1
ATOM 1413 O O . ASN A 1 173 ? 1.084 -12.374 -16.016 1.00 63.06 173 ASN A O 1
#

pLDDT: mean 91.74, std 6.61, range [53.66, 98.38]

Secondary structure (DSSP, 8-state):
--HHHHHHHHHHHHHHHHHHHHHHHHHHHHHIIIIIHHHHHHHHHHHHHHHHHHHHHHHHHHHHHHHHHHHHHHHHHHHHHHHHHHHHTT-S-HHHHHHTT--HHHHHHHHT--HHHHHHHHT----STTHHHHHHHHHHHTT-----HHHHHHHHHHHHHHHHHHHHHS---

Mean predicted aligned error: 9.88 Å

Radius of gyration: 38.24 Å; Cα contacts (8 Å, |Δi|>4): 70; chains: 1; bounding box: 82×39×97 Å

Foldseek 3Di:
DDPVVVVVVCVVCVVVVVVVVVVVVVVVVCCCVVPVVVVVVVVVVVVVVVVVVVVVVVVLVVLVVQLVVLLVVLVVVLVVVQLVVCVVVVQFDPVLVVCVPDQPVSVCVVVVHDLVVQCVVVVPPDPDPCSSNVVVVVVNVVRDGDDDPVVVVVSVVSSVVSSVVSCVVRPND

Organism: NCBI:txid1797295